Protein AF-A0A182VMV7-F1 (afdb_monomer_lite)

Sequence (118 aa):
LHLISNMNRIIIALTAVLACASAQVFLNQPIPLALHQPAPVREASLAHPAVVENALHEAQYPDQFRNNFYKNPHIADALAKQSWFGDKEMPVFEREADKIPRDRIVKIFKNAGFVRRR

Secondary structure (DSSP, 8-state):
-HHHHHHHHHHHHHHHHHHHHHHHHHHSS--S----S-----------HHHHHHHHHHTTS-GGGS-GGGGSHHHHHHHHTTSSS-TT----SS-GGGGS-HHHHHHHHHHTTSS---

Foldseek 3Di:
DVVVVVVVVVVVVVVVVVVVVVVCVVVPPPPVPPPPPPPVPPVVPPDDVVVVVVVVVLVPDDPVSRDPQVVDVVSVVVVVVQPPPHPPRDPDPDDPVVVDDVVVVVVVCVVVVVDDDD

Organism: Anopheles merus (NCBI:txid30066)

pLDDT: mean 72.62, std 15.37, range [41.78, 94.56]

Radius of gyration: 34.29 Å; chains: 1; bounding box: 49×72×89 Å

Structure (mmCIF, N/CA/C/O backbone):
data_AF-A0A182VMV7-F1
#
_entry.id   AF-A0A182VMV7-F1
#
loop_
_atom_site.group_PDB
_atom_site.id
_atom_site.type_symbol
_atom_site.label_atom_id
_atom_site.label_alt_id
_atom_site.label_comp_id
_atom_site.label_asym_id
_atom_site.label_entity_id
_atom_site.label_seq_id
_atom_site.pdbx_PDB_ins_code
_atom_site.Cartn_x
_atom_site.Cartn_y
_atom_site.Cartn_z
_atom_site.occupancy
_atom_site.B_iso_or_equiv
_atom_site.auth_seq_id
_atom_site.auth_comp_id
_atom_site.auth_asym_id
_atom_site.auth_atom_id
_atom_site.pdbx_PDB_model_num
ATOM 1 N N . LEU A 1 1 ? -20.495 -51.447 -63.740 1.00 57.75 1 LEU A N 1
ATOM 2 C CA . LEU A 1 1 ? -20.597 -51.572 -62.262 1.00 57.75 1 LEU A CA 1
ATOM 3 C C . LEU A 1 1 ? -19.233 -51.724 -61.571 1.00 57.75 1 LEU A C 1
ATOM 5 O O . LEU A 1 1 ? -19.009 -51.041 -60.581 1.00 57.75 1 LEU A O 1
ATOM 9 N N . HIS A 1 2 ? -18.292 -52.518 -62.106 1.00 55.22 2 HIS A N 1
ATOM 10 C CA . HIS A 1 2 ? -16.953 -52.705 -61.509 1.00 55.22 2 HIS A CA 1
ATOM 11 C C . HIS A 1 2 ? -16.091 -51.422 -61.436 1.00 55.22 2 HIS A C 1
ATOM 13 O O . HIS A 1 2 ? -15.371 -51.209 -60.465 1.00 55.22 2 HIS A O 1
ATOM 19 N N . LEU A 1 3 ? -16.207 -50.533 -62.431 1.00 55.84 3 LEU A N 1
ATOM 20 C CA . LEU A 1 3 ? -15.420 -49.293 -62.514 1.00 55.84 3 LEU A CA 1
ATOM 21 C C . LEU A 1 3 ? -15.849 -48.233 -61.477 1.00 55.84 3 LEU A C 1
ATOM 23 O O . LEU A 1 3 ? -15.011 -47.538 -60.915 1.00 55.84 3 LEU A O 1
ATOM 27 N N . ILE A 1 4 ? -17.148 -48.173 -61.157 1.00 60.19 4 ILE A N 1
ATOM 28 C CA . ILE A 1 4 ? -17.718 -47.246 -60.160 1.00 60.19 4 ILE A CA 1
ATOM 29 C C . ILE A 1 4 ? -17.325 -47.671 -58.737 1.00 60.19 4 ILE A C 1
ATOM 31 O O . ILE A 1 4 ? -17.001 -46.830 -57.903 1.00 60.19 4 ILE A O 1
ATOM 35 N N . SER A 1 5 ? -17.273 -48.982 -58.471 1.00 60.91 5 SER A N 1
ATOM 36 C CA . SER A 1 5 ? -16.786 -49.517 -57.191 1.00 60.91 5 SER A CA 1
ATOM 37 C C . SER A 1 5 ? -15.316 -49.160 -56.946 1.00 60.91 5 SER A C 1
ATOM 39 O O . SER A 1 5 ? -14.957 -48.739 -55.846 1.00 60.91 5 SER A O 1
ATOM 41 N N . ASN A 1 6 ? -14.477 -49.251 -57.983 1.00 66.31 6 ASN A N 1
ATOM 42 C CA . ASN A 1 6 ? -13.066 -48.874 -57.893 1.00 66.31 6 ASN A CA 1
ATOM 43 C C . ASN A 1 6 ? -12.888 -47.365 -57.665 1.00 66.31 6 ASN A C 1
ATOM 45 O O . ASN A 1 6 ? -12.056 -46.971 -56.853 1.00 66.31 6 ASN A O 1
ATOM 49 N N . MET A 1 7 ? -13.712 -46.528 -58.299 1.00 69.31 7 MET A N 1
ATOM 50 C CA . MET A 1 7 ? -13.680 -45.074 -58.116 1.00 69.31 7 MET A CA 1
ATOM 51 C C . MET A 1 7 ? -14.071 -44.655 -56.690 1.00 69.31 7 MET A C 1
ATOM 53 O O . MET A 1 7 ? -13.377 -43.845 -56.081 1.00 69.31 7 MET A O 1
ATOM 57 N N . ASN A 1 8 ? -15.095 -45.278 -56.096 1.00 70.06 8 ASN A N 1
ATOM 58 C CA . ASN A 1 8 ? -15.475 -45.004 -54.704 1.00 70.06 8 ASN A CA 1
ATOM 59 C C . ASN A 1 8 ? -14.402 -45.445 -53.696 1.00 70.06 8 ASN A C 1
ATOM 61 O O . ASN A 1 8 ? -14.174 -44.755 -52.706 1.00 70.06 8 ASN A O 1
ATOM 65 N N . ARG A 1 9 ? -13.699 -46.556 -53.954 1.00 73.62 9 ARG A N 1
ATOM 66 C CA . ARG A 1 9 ? -12.573 -47.001 -53.110 1.00 73.62 9 ARG A CA 1
ATOM 67 C C . ARG A 1 9 ? -11.404 -46.017 -53.153 1.00 73.62 9 ARG A C 1
ATOM 69 O O . ARG A 1 9 ? -10.810 -45.747 -52.113 1.00 73.62 9 ARG A O 1
ATOM 76 N N . ILE A 1 10 ? -11.115 -45.454 -54.328 1.00 77.50 10 ILE A N 1
ATOM 77 C CA . ILE A 1 10 ? -10.074 -44.432 -54.501 1.00 77.50 10 ILE A CA 1
ATOM 78 C C . ILE A 1 10 ? -10.454 -43.150 -53.757 1.00 77.50 10 ILE A C 1
ATOM 80 O O . ILE A 1 10 ? -9.623 -42.604 -53.039 1.00 77.50 10 ILE A O 1
ATOM 84 N N . ILE A 1 11 ? -11.708 -42.702 -53.861 1.00 77.38 11 ILE A N 1
ATOM 85 C CA . ILE A 1 11 ? -12.182 -41.496 -53.165 1.00 77.38 11 ILE A CA 1
ATOM 86 C C . ILE A 1 11 ? -12.080 -41.672 -51.643 1.00 77.38 11 ILE A C 1
ATOM 88 O O . ILE A 1 11 ? -11.541 -40.799 -50.965 1.00 77.38 11 ILE A O 1
ATOM 92 N N . ILE A 1 12 ? -12.509 -42.819 -51.105 1.00 75.75 12 ILE A N 1
ATOM 93 C CA . ILE A 1 12 ? -12.415 -43.100 -49.664 1.00 75.75 12 ILE A CA 1
ATOM 94 C C . ILE A 1 12 ? -10.949 -43.133 -49.210 1.00 75.75 12 ILE A C 1
ATOM 96 O O . ILE A 1 12 ? -10.605 -42.487 -48.219 1.00 75.75 12 ILE A O 1
ATOM 100 N N . ALA A 1 13 ? -10.067 -43.804 -49.956 1.00 74.00 13 ALA A N 1
ATOM 101 C CA . ALA A 1 13 ? -8.639 -43.836 -49.641 1.00 74.00 13 ALA A CA 1
ATOM 102 C C . ALA A 1 13 ? -8.015 -42.428 -49.647 1.00 74.00 13 ALA A C 1
ATOM 104 O O . ALA A 1 13 ? -7.245 -42.089 -48.750 1.00 74.00 13 ALA A O 1
ATOM 105 N N . LEU A 1 14 ? -8.396 -41.580 -50.605 1.00 73.69 14 LEU A N 1
ATOM 106 C CA . LEU A 1 14 ? -7.878 -40.217 -50.728 1.00 73.69 14 LEU A CA 1
ATOM 107 C C . LEU A 1 14 ? -8.367 -39.318 -49.578 1.00 73.69 14 LEU A C 1
ATOM 109 O O . LEU A 1 14 ? -7.576 -38.557 -49.021 1.00 73.69 14 LEU A O 1
ATOM 113 N N . THR A 1 15 ? -9.625 -39.468 -49.145 1.00 69.56 15 THR A N 1
ATOM 114 C CA . THR A 1 15 ? -10.146 -38.759 -47.958 1.00 69.56 15 THR A CA 1
ATOM 115 C C . THR A 1 15 ? -9.484 -39.207 -46.651 1.00 69.56 15 THR A C 1
ATOM 117 O O . THR A 1 15 ? -9.181 -38.363 -45.808 1.00 69.56 15 THR A O 1
ATOM 120 N N . ALA A 1 16 ? -9.186 -40.501 -46.493 1.00 70.00 16 ALA A N 1
ATOM 121 C CA . ALA A 1 16 ? -8.512 -41.020 -45.302 1.00 70.00 16 ALA A CA 1
ATOM 122 C C . ALA A 1 16 ? -7.059 -40.521 -45.196 1.00 70.00 16 ALA A C 1
ATOM 124 O O . ALA A 1 16 ? -6.625 -40.107 -44.121 1.00 70.00 16 ALA A O 1
ATOM 125 N N . VAL A 1 17 ? -6.324 -40.481 -46.313 1.00 67.56 17 VAL A N 1
ATOM 126 C CA . VAL A 1 17 ? -4.947 -39.958 -46.349 1.00 67.56 17 VAL A CA 1
ATOM 127 C C . VAL A 1 17 ? -4.912 -38.456 -46.052 1.00 67.56 17 VAL A C 1
ATOM 129 O O . VAL A 1 17 ? -4.056 -38.005 -45.289 1.00 67.56 17 VAL A O 1
ATOM 132 N N . LEU A 1 18 ? -5.866 -37.683 -46.583 1.00 64.44 18 LEU A N 1
ATOM 133 C CA . LEU A 1 18 ? -5.949 -36.243 -46.323 1.00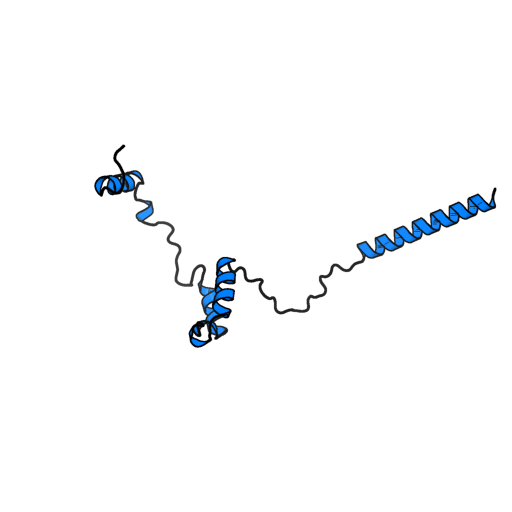 64.44 18 LEU A CA 1
ATOM 134 C C . LEU A 1 18 ? -6.254 -35.941 -44.841 1.00 64.44 18 LEU A C 1
ATOM 136 O O . LEU A 1 18 ? -5.638 -35.047 -44.261 1.00 64.44 18 LEU A O 1
ATOM 140 N N . ALA A 1 19 ? -7.129 -36.727 -44.202 1.00 61.19 19 ALA A N 1
ATOM 141 C CA . ALA A 1 19 ? -7.441 -36.592 -42.776 1.00 61.19 19 ALA A CA 1
ATOM 142 C C . ALA A 1 19 ? -6.257 -36.979 -41.862 1.00 61.19 19 ALA A C 1
ATOM 144 O O . ALA A 1 19 ? -5.994 -36.308 -40.858 1.00 61.19 19 ALA A O 1
ATOM 145 N N . CYS A 1 20 ? -5.494 -38.019 -42.223 1.00 58.16 20 CYS A N 1
ATOM 146 C CA . CYS A 1 20 ? -4.284 -38.406 -41.491 1.00 58.16 20 CYS A CA 1
ATOM 147 C C . CYS A 1 20 ? -3.166 -37.356 -41.604 1.00 58.16 20 CYS A C 1
ATOM 149 O O . CYS A 1 20 ? -2.461 -37.116 -40.622 1.00 58.16 20 CYS A O 1
ATOM 151 N N . ALA A 1 21 ? -3.031 -36.687 -42.755 1.00 57.56 21 ALA A N 1
ATOM 152 C CA . ALA A 1 21 ? -2.056 -35.613 -42.940 1.00 57.56 21 ALA A CA 1
ATOM 153 C C . ALA A 1 21 ? -2.387 -34.368 -42.093 1.00 57.56 21 ALA A C 1
ATOM 155 O O . ALA A 1 21 ? -1.486 -33.784 -41.492 1.00 57.56 21 ALA A O 1
ATOM 156 N N . SER A 1 22 ? -3.667 -33.993 -41.957 1.00 56.34 22 SER A N 1
ATOM 157 C CA . SER A 1 22 ? -4.061 -32.860 -41.101 1.00 56.34 22 SER A CA 1
ATOM 158 C C . SER A 1 22 ? -3.883 -33.129 -39.602 1.00 56.34 22 SER A C 1
ATOM 160 O O . SER A 1 22 ? -3.536 -32.215 -38.857 1.00 56.34 22 SER A O 1
ATOM 162 N N . ALA A 1 23 ? -4.063 -34.376 -39.147 1.00 55.12 23 ALA A N 1
ATOM 163 C CA . ALA A 1 23 ? -3.862 -34.735 -37.740 1.00 55.12 23 ALA A CA 1
ATOM 164 C C . ALA A 1 23 ? -2.384 -34.627 -37.318 1.00 55.12 23 ALA A C 1
ATOM 166 O O . ALA A 1 23 ? -2.084 -34.182 -36.211 1.00 55.12 23 ALA A O 1
ATOM 167 N N . GLN A 1 24 ? -1.458 -34.963 -38.223 1.00 55.53 24 GLN A N 1
ATOM 168 C CA . GLN A 1 24 ? -0.016 -34.807 -38.002 1.00 55.53 24 GLN A CA 1
ATOM 169 C C . GLN A 1 24 ? 0.383 -33.327 -37.902 1.00 55.53 24 GLN A C 1
ATOM 171 O O . GLN A 1 24 ? 1.246 -32.985 -37.105 1.00 55.53 24 GLN A O 1
ATOM 176 N N . VAL A 1 25 ? -0.274 -32.425 -38.640 1.00 56.12 25 VAL A N 1
ATOM 177 C CA . VAL A 1 25 ? 0.022 -30.982 -38.574 1.00 56.12 25 VAL A CA 1
ATOM 178 C C . VAL A 1 25 ? -0.430 -30.360 -37.249 1.00 56.12 25 VAL A C 1
ATOM 180 O O . VAL A 1 25 ? 0.258 -29.472 -36.757 1.00 56.12 25 VAL A O 1
ATOM 183 N N . PHE A 1 26 ? -1.520 -30.835 -36.634 1.00 54.09 26 PHE A N 1
ATOM 184 C CA . PHE A 1 26 ? -1.956 -30.357 -35.311 1.00 54.09 26 PHE A CA 1
ATOM 185 C C . PHE A 1 26 ? -1.160 -30.961 -34.143 1.00 54.09 26 PHE A C 1
ATOM 187 O O . PHE A 1 26 ? -0.977 -30.284 -33.135 1.00 54.09 26 PHE A O 1
ATOM 194 N N . LEU A 1 27 ? -0.665 -32.199 -34.268 1.00 53.50 27 LEU A N 1
ATOM 195 C CA . LEU A 1 27 ? 0.116 -32.868 -33.214 1.00 53.50 27 LEU A CA 1
ATOM 196 C C . LEU A 1 27 ? 1.623 -32.565 -33.277 1.00 53.50 27 LEU A C 1
ATOM 198 O O . LEU A 1 27 ? 2.277 -32.579 -32.238 1.00 53.50 27 LEU A O 1
ATOM 202 N N . ASN A 1 28 ? 2.162 -32.242 -34.460 1.00 53.00 28 ASN A N 1
ATOM 203 C CA . ASN A 1 28 ? 3.563 -31.845 -34.647 1.00 53.00 28 ASN A CA 1
ATOM 204 C C . ASN A 1 28 ? 3.756 -30.328 -34.785 1.00 53.00 28 ASN A C 1
ATOM 206 O O . ASN A 1 28 ? 4.806 -29.896 -35.262 1.00 53.00 28 ASN A O 1
ATOM 210 N N . GLN A 1 29 ? 2.804 -29.493 -34.346 1.00 54.88 29 GLN A N 1
ATOM 211 C CA . GLN A 1 29 ? 3.201 -28.131 -33.992 1.00 54.88 29 GLN A CA 1
ATOM 212 C C . GLN A 1 29 ? 4.209 -28.269 -32.844 1.00 54.88 29 GLN A C 1
ATOM 214 O O . GLN A 1 29 ? 3.827 -28.783 -31.786 1.00 54.88 29 GLN A O 1
ATOM 219 N N . PRO A 1 30 ? 5.484 -27.860 -32.996 1.00 52.59 30 PRO A N 1
ATOM 220 C CA . PRO A 1 30 ? 6.294 -27.652 -31.814 1.00 52.59 30 PRO A CA 1
ATOM 221 C C . PRO A 1 30 ? 5.503 -26.670 -30.955 1.00 52.59 30 PRO A C 1
ATOM 223 O O . PRO A 1 30 ? 5.117 -25.599 -31.431 1.00 52.59 30 PRO A O 1
ATOM 226 N N . ILE A 1 31 ? 5.206 -27.062 -29.712 1.00 57.53 31 ILE A N 1
ATOM 227 C CA . ILE A 1 31 ? 4.739 -26.134 -28.682 1.00 57.53 31 ILE A CA 1
ATOM 228 C C . ILE A 1 31 ? 5.600 -24.879 -28.865 1.00 57.53 31 ILE A C 1
ATOM 230 O O . ILE A 1 31 ? 6.827 -25.033 -28.914 1.00 57.53 31 ILE A O 1
ATOM 234 N N . PRO A 1 32 ? 5.034 -23.672 -29.030 1.00 50.03 32 PRO A N 1
ATOM 235 C CA . PRO A 1 32 ? 5.830 -22.4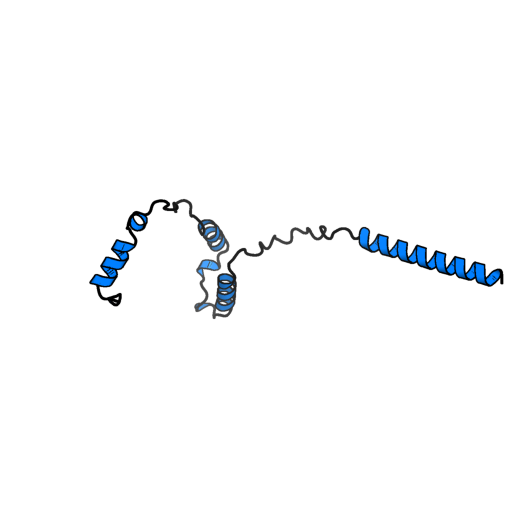61 -29.159 1.00 50.03 32 PRO A CA 1
ATOM 236 C C . PRO A 1 32 ? 6.446 -22.119 -27.792 1.00 50.03 32 PRO A C 1
ATOM 238 O O . PRO A 1 32 ? 6.141 -21.111 -27.174 1.00 50.03 32 PRO A O 1
ATOM 241 N N . LEU A 1 33 ? 7.337 -22.987 -27.314 1.00 50.78 33 LEU A N 1
ATOM 242 C CA . LEU A 1 33 ? 8.359 -22.741 -26.307 1.00 50.78 33 LEU A CA 1
ATOM 243 C C . LEU A 1 33 ? 9.619 -22.132 -26.958 1.00 50.78 33 LEU A C 1
ATOM 245 O O . LEU A 1 33 ? 10.603 -21.873 -26.278 1.00 50.78 33 LEU A O 1
ATOM 249 N N . ALA A 1 34 ? 9.592 -21.878 -28.273 1.00 44.31 34 ALA A N 1
ATOM 250 C CA . ALA A 1 34 ? 10.732 -21.427 -29.072 1.00 44.31 34 ALA A CA 1
ATOM 251 C C . ALA A 1 34 ? 10.601 -19.987 -29.610 1.00 44.31 34 ALA A C 1
ATOM 253 O O . ALA A 1 34 ? 11.134 -19.662 -30.665 1.00 44.31 34 ALA A O 1
ATOM 254 N N . LEU A 1 35 ? 9.956 -19.098 -28.851 1.00 41.78 35 LEU A N 1
ATOM 255 C CA . LEU A 1 35 ? 10.433 -17.714 -28.733 1.00 41.78 35 LEU A CA 1
ATOM 256 C C . LEU A 1 35 ? 10.891 -17.455 -27.294 1.00 41.78 35 LEU A C 1
ATOM 258 O O . LEU A 1 35 ? 10.639 -16.400 -26.727 1.00 41.78 35 LEU A O 1
ATOM 262 N N . HIS A 1 36 ? 11.643 -18.397 -26.716 1.00 44.41 36 HIS A N 1
ATOM 263 C C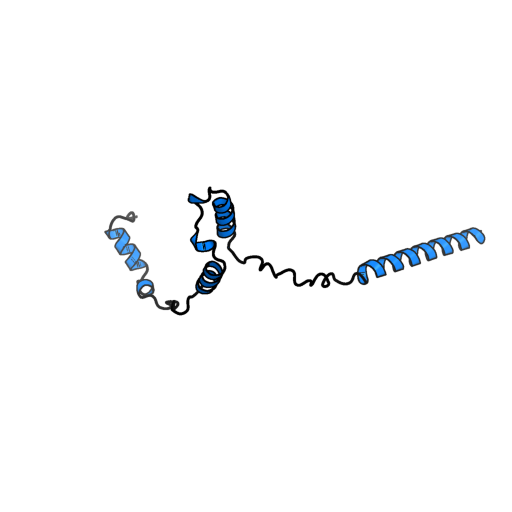A . HIS A 1 36 ? 12.661 -18.029 -25.738 1.00 44.41 36 HIS A CA 1
ATOM 264 C C . HIS A 1 36 ? 13.870 -17.429 -26.482 1.00 44.41 36 HIS A C 1
ATOM 266 O O . HIS A 1 36 ? 15.005 -17.878 -26.363 1.00 44.41 36 HIS A O 1
ATOM 272 N N . GLN A 1 37 ? 13.640 -16.354 -27.244 1.00 45.53 37 GLN A N 1
ATOM 273 C CA . GLN A 1 37 ? 14.527 -15.225 -27.015 1.00 45.53 37 GLN A CA 1
ATOM 274 C C . GLN A 1 37 ? 14.413 -14.964 -25.509 1.00 45.53 37 GLN A C 1
ATOM 276 O O . GLN A 1 37 ? 13.289 -14.988 -24.993 1.00 45.53 37 GLN A O 1
ATOM 281 N N . PRO A 1 38 ? 15.493 -14.674 -24.775 1.00 42.28 38 PRO A N 1
ATOM 282 C CA . PRO A 1 38 ? 15.314 -13.809 -23.635 1.00 42.28 38 PRO A CA 1
ATOM 283 C C . PRO A 1 38 ? 14.851 -12.471 -24.234 1.00 42.28 38 PRO A C 1
ATOM 285 O O . PRO A 1 38 ? 15.618 -11.524 -24.373 1.00 42.28 38 PRO A O 1
ATOM 288 N N . ALA A 1 39 ? 13.572 -12.382 -24.625 1.00 43.84 39 ALA A N 1
ATOM 289 C CA . ALA A 1 39 ? 12.830 -11.176 -24.373 1.00 4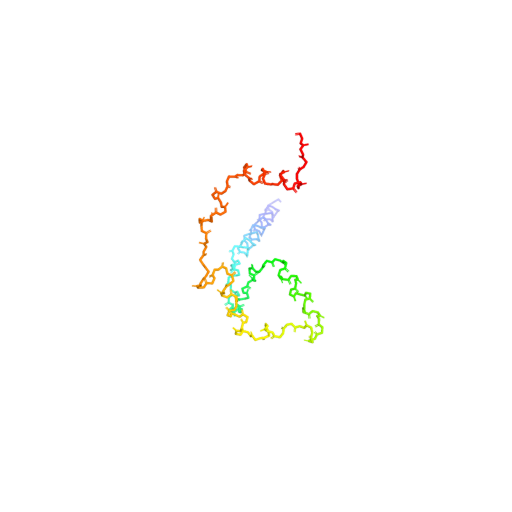3.84 39 ALA A CA 1
ATOM 290 C C . ALA A 1 39 ? 13.206 -10.859 -22.928 1.00 43.84 39 ALA A C 1
ATOM 292 O O . ALA A 1 39 ? 13.134 -11.786 -22.104 1.00 43.84 39 ALA A O 1
ATOM 293 N N . PRO A 1 40 ? 13.706 -9.645 -22.621 1.00 43.03 40 PRO A N 1
ATOM 294 C CA . PRO A 1 40 ? 13.874 -9.284 -21.225 1.00 43.03 40 PRO A CA 1
ATOM 295 C C . PRO A 1 40 ? 12.567 -9.710 -20.588 1.00 43.03 40 PRO A C 1
ATOM 297 O O . PRO A 1 40 ? 11.512 -9.376 -21.142 1.00 43.03 40 PRO A O 1
ATOM 300 N N . VAL A 1 41 ? 12.638 -10.586 -19.582 1.00 43.09 41 VAL A N 1
ATOM 301 C CA . VAL A 1 41 ? 11.465 -10.982 -18.822 1.00 43.09 41 VAL A CA 1
ATOM 302 C C . VAL A 1 41 ? 10.935 -9.643 -18.355 1.00 43.09 41 VAL A C 1
ATOM 304 O O . VAL A 1 41 ? 11.465 -9.039 -17.431 1.00 43.09 41 VAL A O 1
ATOM 307 N N . ARG A 1 42 ? 9.981 -9.083 -19.102 1.00 49.44 42 ARG A N 1
ATOM 308 C CA . ARG A 1 42 ? 9.151 -8.004 -18.631 1.00 49.44 42 ARG A CA 1
ATOM 309 C C . ARG A 1 42 ? 8.356 -8.770 -17.621 1.00 49.44 42 ARG A C 1
ATOM 311 O O . ARG A 1 42 ? 7.381 -9.421 -17.987 1.00 49.44 42 ARG A O 1
ATOM 318 N N . GLU A 1 43 ? 8.913 -8.830 -16.415 1.00 52.94 43 GLU A N 1
ATOM 319 C CA . GLU A 1 43 ? 8.217 -9.208 -15.211 1.00 52.94 43 GLU A CA 1
ATOM 320 C C . GLU A 1 43 ? 6.873 -8.524 -15.371 1.00 52.94 43 GLU A C 1
ATOM 322 O O . GLU A 1 43 ? 6.800 -7.293 -15.382 1.00 52.94 43 GLU A O 1
ATOM 327 N N . ALA A 1 44 ? 5.847 -9.299 -15.729 1.00 53.34 44 ALA A N 1
ATOM 328 C CA . ALA A 1 44 ? 4.514 -8.761 -15.865 1.00 53.34 44 ALA A CA 1
ATOM 329 C C . ALA A 1 44 ? 4.243 -8.242 -14.469 1.00 53.34 44 ALA A C 1
ATOM 331 O O . ALA A 1 44 ? 4.173 -9.049 -13.540 1.00 53.34 44 ALA A O 1
ATOM 332 N N . SER A 1 45 ? 4.311 -6.917 -14.305 1.00 56.81 45 SER A N 1
ATOM 333 C CA . SER A 1 45 ? 4.490 -6.345 -12.985 1.00 56.81 45 SER A CA 1
ATOM 334 C C . SER A 1 45 ? 3.358 -6.888 -12.138 1.00 56.81 45 SER A C 1
ATOM 336 O O . SER A 1 45 ? 2.195 -6.637 -12.451 1.00 56.81 45 SER A O 1
ATOM 338 N N . LEU A 1 46 ? 3.682 -7.605 -11.065 1.00 61.00 46 LEU A N 1
ATOM 339 C CA . LEU A 1 46 ? 2.709 -8.039 -10.060 1.00 61.00 46 LEU A CA 1
ATOM 340 C C . LEU A 1 46 ? 2.088 -6.831 -9.324 1.00 61.00 46 LEU A C 1
ATOM 342 O O . LEU A 1 46 ? 1.444 -6.982 -8.291 1.00 61.00 46 LEU A O 1
ATOM 346 N N . ALA A 1 47 ? 2.313 -5.617 -9.836 1.00 69.00 47 ALA A N 1
ATOM 347 C CA . ALA A 1 47 ? 1.749 -4.382 -9.367 1.00 69.00 47 ALA A CA 1
ATOM 348 C C . ALA A 1 47 ? 0.225 -4.453 -9.432 1.00 69.00 47 ALA A C 1
ATOM 350 O O . ALA A 1 47 ? -0.385 -4.838 -10.430 1.00 69.00 47 ALA A O 1
ATOM 351 N N . HIS A 1 48 ? -0.385 -4.044 -8.328 1.00 78.50 48 HIS A N 1
ATOM 352 C CA . HIS A 1 48 ? -1.824 -3.934 -8.201 1.00 78.50 48 HIS A CA 1
ATOM 353 C C . HIS A 1 48 ? -2.399 -3.016 -9.306 1.00 78.50 48 HIS A C 1
ATOM 355 O O . HIS A 1 48 ? -1.794 -1.977 -9.583 1.00 78.50 48 HIS A O 1
ATOM 361 N N . PRO A 1 49 ? -3.574 -3.314 -9.900 1.00 81.56 49 PRO A N 1
ATOM 362 C CA . PRO A 1 49 ? -4.142 -2.534 -11.008 1.00 81.56 49 PRO A CA 1
ATOM 363 C C . PRO A 1 49 ? -4.227 -1.024 -10.745 1.00 81.56 49 PRO A C 1
ATOM 365 O O . PRO A 1 49 ? -3.894 -0.230 -11.615 1.00 81.56 49 PRO A O 1
ATOM 368 N N . ALA A 1 50 ? -4.575 -0.626 -9.517 1.00 77.56 50 ALA A N 1
ATOM 369 C CA . ALA A 1 50 ? -4.610 0.785 -9.118 1.00 77.56 50 ALA A CA 1
ATOM 370 C C . ALA A 1 50 ? -3.238 1.488 -9.208 1.00 77.56 50 ALA A C 1
ATOM 372 O O . ALA A 1 50 ? -3.169 2.672 -9.517 1.00 77.56 50 ALA A O 1
ATOM 373 N N . VAL A 1 51 ? -2.136 0.769 -8.963 1.00 75.62 51 VAL A N 1
ATOM 374 C CA . VAL A 1 51 ? -0.773 1.314 -9.103 1.00 75.62 51 VAL A CA 1
ATOM 375 C C . VAL A 1 51 ? -0.446 1.533 -10.578 1.00 75.62 51 VAL A C 1
ATOM 377 O O . VAL A 1 51 ? 0.135 2.555 -10.932 1.00 75.62 51 VAL A O 1
ATOM 380 N N . VAL A 1 52 ? -0.863 0.603 -11.441 1.00 83.56 52 VAL A N 1
ATOM 381 C CA . VAL A 1 52 ? -0.688 0.717 -12.895 1.00 83.56 52 VAL A CA 1
ATOM 382 C C . VAL A 1 52 ? -1.494 1.894 -13.444 1.00 83.56 52 VAL A C 1
ATOM 384 O O . VAL A 1 52 ? -0.956 2.701 -14.197 1.00 83.56 52 VAL A O 1
ATOM 387 N N . GLU A 1 53 ? -2.757 2.030 -13.041 1.00 86.31 53 GLU A N 1
ATOM 388 C CA . GLU A 1 53 ? -3.626 3.133 -13.463 1.00 86.31 53 GLU A CA 1
ATOM 389 C C . GLU A 1 53 ? -3.072 4.496 -13.030 1.00 86.31 53 GLU A C 1
ATOM 391 O O . GLU A 1 53 ? -2.954 5.402 -13.857 1.00 86.31 53 GLU A O 1
ATOM 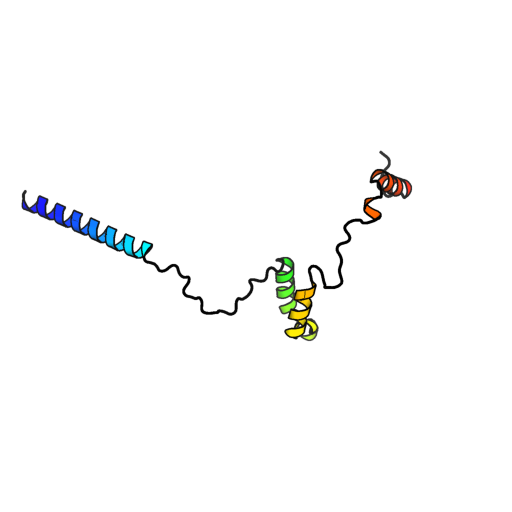396 N N . ASN A 1 54 ? -2.640 4.622 -11.771 1.00 84.88 54 ASN A N 1
ATOM 397 C CA . ASN A 1 54 ? -2.010 5.846 -11.278 1.00 84.88 54 ASN A CA 1
ATOM 398 C C . ASN A 1 54 ? -0.732 6.178 -12.054 1.00 84.88 54 ASN A C 1
ATOM 400 O O . ASN A 1 54 ? -0.559 7.317 -12.473 1.00 84.88 54 ASN A O 1
ATOM 404 N N . ALA A 1 55 ? 0.132 5.192 -12.316 1.00 84.19 55 ALA A N 1
ATOM 405 C CA . ALA A 1 55 ? 1.358 5.410 -13.082 1.00 84.19 55 ALA A CA 1
ATOM 406 C C . ALA A 1 55 ? 1.074 5.874 -14.523 1.00 84.19 55 ALA A C 1
ATOM 408 O O . ALA A 1 55 ? 1.771 6.748 -15.042 1.00 84.19 55 ALA A O 1
ATOM 409 N N . LEU A 1 56 ? 0.040 5.321 -15.167 1.00 89.44 56 LEU A N 1
ATOM 410 C CA . LEU A 1 56 ? -0.398 5.749 -16.499 1.00 89.44 56 LEU A CA 1
ATOM 411 C C . LEU A 1 56 ? -0.955 7.175 -16.486 1.00 89.44 56 LEU A C 1
ATOM 413 O O . LEU A 1 56 ? -0.667 7.944 -17.401 1.00 89.44 56 LEU A O 1
ATOM 417 N N . HIS A 1 57 ? -1.714 7.536 -15.452 1.00 90.31 57 HIS A N 1
ATOM 418 C CA . HIS A 1 57 ? -2.232 8.891 -15.278 1.00 90.31 57 HIS A CA 1
ATOM 419 C C . HIS A 1 57 ? -1.087 9.885 -15.031 1.00 90.31 57 HIS A C 1
ATOM 421 O O . HIS A 1 57 ? -0.978 10.899 -15.718 1.00 90.31 57 HIS A O 1
ATOM 427 N N . GLU A 1 58 ? -0.166 9.565 -14.122 1.00 85.06 58 GLU A N 1
ATOM 428 C CA . GLU A 1 58 ? 0.996 10.402 -13.807 1.00 85.06 58 GLU A CA 1
ATOM 429 C C . GLU A 1 58 ? 1.934 10.597 -15.006 1.00 85.06 58 GLU A C 1
ATOM 431 O O . GLU A 1 58 ? 2.578 11.641 -15.135 1.00 85.06 58 GLU A O 1
ATOM 436 N N . ALA A 1 59 ? 1.999 9.626 -15.922 1.00 86.12 59 ALA A N 1
ATOM 437 C CA . ALA A 1 59 ? 2.782 9.738 -17.149 1.00 86.12 59 ALA A CA 1
ATOM 438 C C . ALA A 1 59 ? 2.261 10.818 -18.113 1.00 86.12 59 ALA A C 1
ATOM 440 O O . ALA A 1 59 ? 3.023 11.272 -18.967 1.00 86.12 59 ALA A O 1
ATOM 441 N N . GLN A 1 60 ? 1.000 11.241 -17.975 1.00 91.81 60 GLN A N 1
ATOM 442 C CA . GLN A 1 60 ? 0.397 12.296 -18.796 1.00 91.81 60 GLN A CA 1
ATOM 443 C C . GLN A 1 60 ? 0.728 13.705 -18.291 1.00 91.81 60 GLN A C 1
ATOM 445 O O . GLN A 1 60 ? 0.487 14.684 -19.000 1.00 91.81 60 GLN A O 1
ATOM 450 N N . TYR A 1 61 ? 1.268 13.838 -17.077 1.00 89.44 61 TYR A N 1
ATOM 451 C CA . TYR A 1 61 ? 1.571 15.147 -16.522 1.00 89.44 61 TYR A CA 1
ATOM 452 C C . TYR A 1 61 ? 2.776 15.811 -17.206 1.00 89.44 61 TYR A C 1
ATOM 454 O O . TYR A 1 61 ? 3.727 15.134 -17.600 1.00 89.44 61 TYR A O 1
ATOM 462 N N . PRO A 1 62 ? 2.788 17.154 -17.299 1.00 91.62 62 PRO A N 1
ATOM 463 C CA . PRO A 1 62 ? 3.982 17.907 -17.669 1.00 91.62 62 PRO A CA 1
ATOM 464 C C . PRO A 1 62 ? 5.178 17.549 -16.777 1.00 91.62 62 PRO A C 1
ATOM 466 O O . PRO A 1 62 ? 5.008 17.312 -15.582 1.00 91.62 62 PRO A O 1
ATOM 469 N N . ASP A 1 63 ? 6.397 17.578 -17.323 1.00 86.12 63 ASP A N 1
ATOM 470 C CA . ASP A 1 63 ? 7.604 17.084 -16.634 1.00 86.12 63 ASP A CA 1
ATOM 471 C C . ASP A 1 63 ? 7.871 17.716 -15.262 1.00 86.12 63 ASP A C 1
ATOM 473 O O . ASP A 1 63 ? 8.425 17.059 -14.385 1.00 86.12 63 ASP A O 1
ATOM 477 N N . GLN A 1 64 ? 7.438 18.961 -15.060 1.00 88.81 64 GLN A N 1
ATOM 478 C CA . GLN A 1 64 ? 7.527 19.679 -13.784 1.00 88.81 64 GLN A CA 1
ATOM 479 C C . GLN A 1 64 ? 6.656 19.083 -12.663 1.00 88.81 64 GLN A C 1
ATOM 481 O O . GLN A 1 64 ? 6.951 19.285 -11.490 1.00 88.81 64 GLN A O 1
ATOM 486 N N . PHE A 1 65 ? 5.604 18.342 -13.015 1.00 85.50 65 PHE A N 1
ATOM 487 C CA . PHE A 1 65 ? 4.706 17.660 -12.077 1.00 85.50 65 PHE A CA 1
ATOM 488 C C . PHE A 1 65 ? 4.970 16.155 -11.993 1.00 85.50 65 PHE A C 1
ATOM 490 O O . PHE A 1 65 ? 4.354 15.462 -11.186 1.00 85.50 65 PHE A O 1
ATOM 497 N N . ARG A 1 66 ? 5.892 15.635 -12.808 1.00 84.25 66 ARG A N 1
ATOM 498 C CA . ARG A 1 66 ? 6.293 14.231 -12.751 1.00 84.25 66 ARG A CA 1
ATOM 499 C C . ARG A 1 66 ? 7.316 14.040 -11.646 1.00 84.25 66 ARG A C 1
ATOM 501 O O . ARG A 1 66 ? 8.270 14.806 -11.514 1.00 84.25 66 ARG A O 1
ATOM 508 N N . ASN A 1 67 ? 7.152 12.975 -10.872 1.00 81.31 67 ASN A N 1
ATOM 509 C CA . ASN A 1 67 ? 8.089 12.665 -9.809 1.00 81.31 67 ASN A CA 1
ATOM 510 C C . ASN A 1 67 ? 9.465 12.281 -10.392 1.00 81.31 67 ASN A C 1
ATOM 512 O O . ASN A 1 67 ? 9.629 11.229 -11.011 1.00 81.31 67 ASN A O 1
ATOM 516 N N . ASN A 1 68 ? 10.472 13.135 -10.184 1.00 83.31 68 ASN A N 1
ATOM 517 C CA . ASN A 1 68 ? 11.842 12.890 -10.646 1.00 83.31 68 ASN A CA 1
ATOM 518 C C . ASN A 1 68 ? 12.541 11.755 -9.885 1.00 83.31 68 ASN A C 1
ATOM 520 O O . ASN A 1 68 ? 13.501 11.183 -10.396 1.00 83.31 68 ASN A O 1
ATOM 524 N N . PHE A 1 69 ? 12.061 11.417 -8.687 1.00 80.25 69 PHE A N 1
ATOM 525 C CA . PHE A 1 69 ? 12.662 10.415 -7.812 1.00 80.25 69 PHE A CA 1
ATOM 526 C C . PHE A 1 69 ? 12.703 9.025 -8.464 1.00 80.25 69 PHE A C 1
ATOM 528 O O . PHE A 1 69 ? 13.720 8.339 -8.409 1.00 80.25 69 PHE A O 1
ATOM 535 N N . TYR A 1 70 ? 11.628 8.648 -9.164 1.00 73.88 70 TYR A N 1
ATOM 536 C CA . TYR A 1 70 ? 11.504 7.351 -9.836 1.00 73.88 70 TYR A CA 1
ATOM 537 C C . TYR A 1 70 ? 12.139 7.307 -11.236 1.00 73.88 70 TYR A C 1
ATOM 539 O O . TYR A 1 70 ? 12.111 6.264 -11.883 1.00 73.88 70 TYR A O 1
ATOM 547 N N . LYS A 1 71 ? 12.728 8.410 -11.729 1.00 82.44 71 LYS A N 1
ATOM 548 C CA . LYS A 1 71 ? 13.413 8.429 -13.039 1.00 82.44 71 LYS A CA 1
ATOM 549 C C . LYS A 1 71 ? 14.743 7.675 -13.016 1.00 82.44 71 LYS A C 1
ATOM 551 O O . LYS A 1 71 ? 15.214 7.245 -14.065 1.00 82.44 71 LYS A O 1
ATOM 556 N N . ASN A 1 72 ? 15.363 7.537 -11.843 1.00 86.94 72 ASN A N 1
ATOM 557 C CA . ASN A 1 72 ? 16.590 6.767 -11.695 1.00 86.94 72 ASN A CA 1
ATOM 558 C C . ASN A 1 72 ? 16.242 5.276 -11.521 1.00 86.94 72 ASN A C 1
ATOM 560 O O . ASN A 1 72 ? 15.653 4.924 -10.493 1.00 86.94 72 ASN A O 1
ATOM 564 N N . PRO A 1 73 ? 16.635 4.396 -12.464 1.00 81.75 73 PRO A N 1
ATOM 565 C CA . PRO A 1 73 ? 16.296 2.975 -12.396 1.00 81.75 73 PRO A CA 1
ATOM 566 C C . PRO A 1 73 ? 16.849 2.310 -11.130 1.00 81.75 73 PRO A C 1
ATOM 568 O O . PRO A 1 73 ? 16.167 1.507 -10.507 1.00 81.75 73 PRO A O 1
ATOM 571 N N . HIS A 1 74 ? 18.027 2.727 -10.655 1.00 83.38 74 HIS A N 1
ATOM 572 C CA . HIS A 1 74 ? 18.625 2.172 -9.442 1.00 83.38 74 HIS A CA 1
ATOM 573 C C . HIS A 1 74 ? 17.813 2.511 -8.179 1.00 83.38 74 HIS A C 1
ATOM 575 O O . HIS A 1 74 ? 17.774 1.725 -7.231 1.00 83.38 74 HIS A O 1
ATOM 581 N N . ILE A 1 75 ? 17.175 3.685 -8.138 1.00 81.44 75 ILE A N 1
ATOM 582 C CA . ILE A 1 75 ? 16.343 4.104 -7.000 1.00 81.44 75 ILE A CA 1
ATOM 583 C C . ILE A 1 75 ? 15.015 3.343 -7.013 1.00 81.44 75 ILE A C 1
ATOM 585 O O . ILE A 1 75 ? 14.595 2.836 -5.972 1.00 81.44 75 ILE A O 1
ATOM 589 N N . ALA A 1 76 ? 14.384 3.228 -8.184 1.00 81.44 76 ALA A N 1
ATOM 590 C CA . ALA A 1 76 ? 13.149 2.466 -8.349 1.00 81.44 76 ALA A CA 1
ATOM 591 C C . ALA A 1 76 ? 13.343 0.988 -7.959 1.00 81.44 76 ALA A C 1
ATOM 593 O O . ALA A 1 76 ? 12.575 0.463 -7.151 1.00 81.44 76 ALA A O 1
ATOM 594 N N . ASP A 1 77 ? 14.425 0.362 -8.431 1.00 79.50 77 ASP A N 1
ATOM 595 C CA . ASP A 1 77 ? 14.754 -1.035 -8.127 1.00 79.50 77 ASP A CA 1
ATOM 596 C C . ASP A 1 77 ? 15.080 -1.255 -6.643 1.00 79.50 77 ASP A C 1
ATOM 598 O O . ASP A 1 77 ? 14.749 -2.295 -6.072 1.00 79.50 77 ASP A O 1
ATOM 602 N N . ALA A 1 78 ? 15.740 -0.291 -5.992 1.00 77.31 78 ALA A N 1
ATOM 603 C CA . ALA A 1 78 ? 16.045 -0.369 -4.565 1.00 77.31 78 ALA A CA 1
ATOM 604 C C . ALA A 1 78 ? 14.781 -0.259 -3.696 1.00 77.31 78 ALA A C 1
ATOM 606 O O . ALA A 1 78 ? 14.656 -0.990 -2.714 1.00 77.31 78 ALA A O 1
ATOM 607 N N . LEU A 1 79 ? 13.835 0.612 -4.065 1.00 73.12 79 LEU A N 1
ATOM 608 C CA . LEU A 1 79 ? 12.563 0.751 -3.352 1.00 73.12 79 LEU A CA 1
ATOM 609 C C . LEU A 1 79 ? 11.644 -0.454 -3.542 1.00 73.12 79 LEU A C 1
ATOM 611 O O . LEU A 1 79 ? 11.030 -0.903 -2.575 1.00 73.12 79 LEU A O 1
ATOM 615 N N . ALA A 1 80 ? 11.575 -1.003 -4.758 1.00 70.88 80 ALA A N 1
ATOM 616 C CA . ALA A 1 80 ? 10.758 -2.181 -5.040 1.00 70.88 80 ALA A CA 1
ATOM 617 C C . ALA A 1 80 ? 11.120 -3.365 -4.122 1.00 70.88 80 ALA A C 1
ATOM 619 O O . ALA A 1 80 ? 10.241 -4.105 -3.682 1.00 70.88 80 ALA A O 1
ATOM 620 N N . LYS A 1 81 ? 12.402 -3.498 -3.754 1.00 68.81 81 LYS A N 1
ATOM 621 C CA . LYS A 1 81 ? 12.901 -4.553 -2.854 1.00 68.81 81 LYS A CA 1
ATOM 622 C C . LYS A 1 81 ? 12.457 -4.403 -1.394 1.00 68.81 81 LYS A C 1
ATOM 624 O O . LYS A 1 81 ? 12.483 -5.387 -0.667 1.00 68.81 81 LYS A O 1
ATOM 629 N N . GLN A 1 82 ? 12.062 -3.208 -0.953 1.00 64.19 82 GLN A N 1
ATOM 630 C CA . GLN A 1 82 ? 11.785 -2.898 0.461 1.00 64.19 82 GLN A CA 1
ATOM 631 C C . GLN A 1 82 ? 10.279 -2.826 0.787 1.00 64.19 82 GLN A C 1
ATOM 633 O O . GLN A 1 82 ? 9.912 -2.479 1.902 1.00 64.19 82 GLN A O 1
ATOM 638 N N . SER A 1 83 ? 9.390 -3.131 -0.167 1.00 60.09 83 SER A N 1
ATOM 639 C CA . SER A 1 83 ? 7.967 -2.755 -0.078 1.00 60.09 83 SER A CA 1
ATOM 640 C C . SER A 1 83 ? 7.044 -3.725 0.679 1.00 60.09 83 SER A C 1
ATOM 642 O O . SER A 1 83 ? 5.892 -3.364 0.911 1.00 60.09 83 SER A O 1
ATOM 644 N N . TRP A 1 84 ? 7.467 -4.947 1.010 1.00 57.03 84 TRP A N 1
ATOM 645 C CA . TRP A 1 84 ? 6.553 -5.948 1.594 1.00 57.03 84 TRP A CA 1
ATOM 646 C C . TRP A 1 84 ? 6.857 -6.251 3.065 1.00 57.03 84 TRP A C 1
ATOM 648 O O . TRP A 1 84 ? 5.944 -6.282 3.879 1.00 57.03 84 TRP A O 1
ATOM 658 N N . PHE A 1 85 ? 8.137 -6.403 3.402 1.00 56.88 85 PHE A N 1
ATOM 659 C CA . PHE A 1 85 ? 8.695 -6.336 4.752 1.00 56.88 85 PHE A CA 1
ATOM 660 C C . PHE A 1 85 ? 10.152 -5.919 4.553 1.00 56.88 85 PHE A C 1
ATOM 662 O O . PHE A 1 85 ? 10.954 -6.720 4.072 1.00 56.88 85 PHE A O 1
ATOM 669 N N . GLY A 1 86 ? 10.485 -4.650 4.793 1.00 65.19 86 GLY A N 1
ATOM 670 C CA . GLY A 1 86 ? 11.883 -4.214 4.716 1.00 65.19 86 GLY A CA 1
ATOM 671 C C . GLY A 1 86 ? 12.751 -4.949 5.746 1.00 65.19 86 GLY A C 1
ATOM 672 O O . GLY A 1 86 ? 12.234 -5.486 6.724 1.00 65.19 86 GLY A O 1
ATOM 673 N N . ASP A 1 87 ? 14.080 -4.900 5.599 1.00 60.88 87 ASP A N 1
ATOM 674 C CA . ASP A 1 87 ? 15.052 -5.573 6.496 1.00 60.88 87 ASP A CA 1
ATOM 675 C C . ASP A 1 87 ? 14.917 -5.186 7.988 1.00 60.88 87 ASP A C 1
ATOM 677 O O . ASP A 1 87 ? 15.572 -5.755 8.862 1.00 60.88 87 ASP A O 1
ATOM 681 N N . LYS A 1 88 ? 14.100 -4.173 8.294 1.00 60.62 88 LYS A N 1
ATOM 682 C CA . LYS A 1 88 ? 13.868 -3.622 9.634 1.00 60.62 88 LYS A CA 1
ATOM 683 C C . LYS A 1 88 ? 12.390 -3.537 10.015 1.00 60.62 88 LYS A C 1
ATOM 685 O O . LYS A 1 88 ? 12.075 -2.992 11.072 1.00 60.62 88 LYS A O 1
ATOM 690 N N . GLU A 1 89 ? 11.489 -4.047 9.183 1.00 68.38 89 GLU A N 1
ATOM 691 C CA . GLU A 1 89 ? 10.060 -4.084 9.482 1.00 68.38 89 GLU A CA 1
ATOM 692 C C . GLU A 1 89 ? 9.689 -5.477 9.982 1.00 68.38 89 GLU A C 1
ATOM 694 O O . GLU A 1 89 ? 9.620 -6.441 9.225 1.00 68.38 89 GLU A O 1
ATOM 699 N N . MET A 1 90 ? 9.467 -5.588 11.291 1.00 69.88 90 MET A N 1
ATOM 700 C CA . MET A 1 90 ? 9.035 -6.839 11.903 1.00 69.88 90 MET A CA 1
ATOM 701 C C . MET A 1 90 ? 7.504 -6.869 11.949 1.00 69.88 90 MET A C 1
ATOM 703 O O . MET A 1 90 ? 6.905 -5.938 12.502 1.00 69.88 90 MET A O 1
ATOM 707 N N . PRO A 1 91 ? 6.844 -7.917 11.426 1.00 70.88 91 PRO A N 1
ATOM 708 C CA . PRO A 1 91 ? 5.415 -8.086 11.637 1.00 70.88 91 PRO A CA 1
ATOM 709 C C . PRO A 1 91 ? 5.123 -8.166 13.142 1.00 70.88 91 PRO A C 1
ATOM 711 O O . PRO A 1 91 ? 5.675 -8.996 13.864 1.00 70.88 91 PRO A O 1
ATOM 714 N N . VAL A 1 92 ? 4.251 -7.281 13.629 1.00 79.12 92 VAL A N 1
ATOM 715 C CA . VAL A 1 92 ? 3.809 -7.289 15.028 1.00 79.12 92 VAL A CA 1
ATOM 716 C C . VAL A 1 92 ? 2.641 -8.259 15.152 1.00 79.12 92 VAL A C 1
ATOM 718 O O . VAL A 1 92 ? 1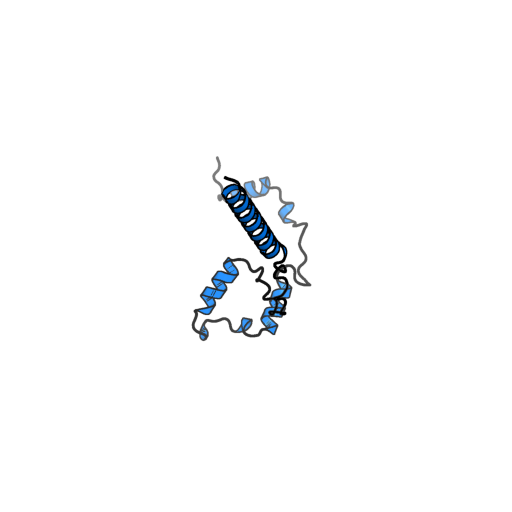.501 -7.901 14.861 1.00 79.12 92 VAL A O 1
ATOM 721 N N . PHE A 1 93 ? 2.935 -9.491 15.566 1.00 80.88 93 PHE A N 1
ATOM 722 C CA . PHE A 1 93 ? 1.924 -10.541 15.728 1.00 80.88 93 PHE A CA 1
ATOM 723 C C . PHE A 1 93 ? 1.041 -10.339 16.964 1.00 80.88 93 PHE A C 1
ATOM 725 O O . PHE A 1 93 ? -0.151 -10.620 16.922 1.00 80.88 93 PHE A O 1
ATOM 732 N N . GLU A 1 94 ? 1.608 -9.824 18.055 1.00 86.19 94 GLU A N 1
ATOM 733 C CA . GLU A 1 94 ? 0.909 -9.641 19.330 1.00 86.19 94 GLU A CA 1
ATOM 734 C C . GLU A 1 94 ? 0.752 -8.154 19.639 1.00 86.19 94 GLU A C 1
ATOM 736 O O . GLU A 1 94 ? 1.529 -7.559 20.389 1.00 86.19 94 GLU A O 1
ATOM 741 N N . ARG A 1 95 ? -0.251 -7.509 19.039 1.00 86.56 95 ARG A N 1
ATOM 742 C CA . ARG A 1 95 ? -0.508 -6.095 19.330 1.00 86.56 95 ARG A CA 1
ATOM 743 C C . ARG A 1 95 ? -1.206 -5.992 20.683 1.00 86.56 95 ARG A C 1
ATOM 745 O O . ARG A 1 95 ? -2.224 -6.635 20.917 1.00 86.56 95 ARG A O 1
ATOM 752 N N . GLU A 1 96 ? -0.741 -5.097 21.552 1.00 86.81 96 GLU A N 1
ATOM 753 C CA . GLU A 1 96 ? -1.423 -4.811 22.829 1.00 86.81 96 GLU A CA 1
ATOM 754 C C . GLU A 1 96 ? -2.886 -4.378 22.630 1.00 86.81 96 GLU A C 1
ATOM 756 O O . GLU A 1 96 ? -3.753 -4.664 23.452 1.00 86.81 96 GLU A O 1
ATOM 761 N N . ALA A 1 97 ? -3.187 -3.740 21.495 1.00 85.31 97 ALA A N 1
ATOM 762 C CA . ALA A 1 97 ? -4.545 -3.364 21.120 1.00 85.31 97 ALA A CA 1
ATOM 763 C C . ALA A 1 97 ? -5.473 -4.575 20.907 1.00 85.31 97 ALA A C 1
ATOM 765 O O . ALA A 1 97 ? -6.672 -4.464 21.162 1.00 85.31 97 ALA A O 1
ATOM 766 N N . ASP A 1 98 ? -4.937 -5.728 20.494 1.00 87.00 98 ASP A N 1
ATOM 767 C CA . ASP A 1 98 ? -5.723 -6.948 20.270 1.00 87.00 98 ASP A CA 1
ATOM 768 C C . ASP A 1 98 ? -6.159 -7.591 21.592 1.00 87.00 98 ASP A C 1
ATOM 770 O O . ASP A 1 98 ? -7.181 -8.275 21.646 1.00 87.00 98 ASP A O 1
ATOM 774 N N . LYS A 1 99 ? -5.446 -7.294 22.687 1.00 93.69 99 LYS A N 1
ATOM 775 C CA . LYS A 1 99 ? -5.822 -7.703 24.048 1.00 93.69 99 LYS A CA 1
ATOM 776 C C . LYS A 1 99 ? -7.014 -6.912 24.590 1.00 93.69 99 LYS A C 1
ATOM 778 O O . LYS A 1 99 ? -7.583 -7.289 25.615 1.00 93.69 99 LYS A O 1
ATOM 783 N N . ILE A 1 100 ? -7.404 -5.810 23.943 1.00 91.50 100 ILE A N 1
ATOM 784 C CA . ILE A 1 100 ? -8.542 -5.002 24.383 1.00 91.50 100 ILE A CA 1
ATOM 785 C C . ILE A 1 100 ? -9.844 -5.720 23.990 1.00 91.50 100 ILE A C 1
ATOM 787 O O . ILE A 1 100 ? -10.140 -5.865 22.801 1.00 91.50 100 ILE A O 1
ATOM 791 N N . PRO A 1 101 ? -10.689 -6.118 24.960 1.00 94.56 101 PRO A N 1
ATOM 792 C CA . PRO A 1 101 ? -11.949 -6.780 24.652 1.00 94.56 101 PRO A CA 1
ATOM 793 C C . PRO A 1 101 ? -12.904 -5.833 23.913 1.00 94.56 101 PRO A C 1
ATOM 795 O O . PRO A 1 101 ? -13.038 -4.654 24.264 1.00 94.56 101 PRO A O 1
ATOM 798 N N . ARG A 1 102 ? -13.620 -6.355 22.907 1.00 92.50 102 ARG A N 1
ATOM 799 C CA . ARG A 1 102 ? -14.509 -5.562 22.032 1.00 92.50 102 ARG A CA 1
ATOM 800 C C . ARG A 1 102 ? -15.613 -4.840 22.805 1.00 92.50 102 ARG A C 1
ATOM 802 O O . ARG A 1 102 ? -15.921 -3.691 22.495 1.00 92.50 102 ARG A O 1
ATOM 809 N N . ASP A 1 103 ? -16.113 -5.440 23.880 1.00 92.69 103 ASP A N 1
ATOM 810 C CA . ASP A 1 103 ? -17.117 -4.822 24.753 1.00 92.69 103 ASP A CA 1
ATOM 811 C C . ASP A 1 103 ? -16.616 -3.526 25.400 1.00 92.69 103 ASP A C 1
ATOM 813 O O . ASP A 1 103 ? -17.370 -2.561 25.564 1.00 92.69 103 ASP A O 1
ATOM 817 N N . ARG A 1 104 ? -15.319 -3.463 25.729 1.00 92.69 104 ARG A N 1
ATOM 818 C CA . ARG A 1 104 ? -14.696 -2.265 26.301 1.00 92.69 104 ARG A CA 1
ATOM 819 C C . ARG A 1 104 ? -14.617 -1.144 25.275 1.00 92.69 104 ARG A C 1
ATOM 821 O O . ARG A 1 104 ? -14.909 0.000 25.615 1.00 92.69 104 ARG A O 1
ATOM 828 N N . ILE A 1 105 ? -14.297 -1.481 24.027 1.00 91.06 105 ILE A N 1
ATOM 829 C CA . ILE A 1 105 ? -14.289 -0.537 22.905 1.00 91.06 105 ILE A CA 1
ATOM 830 C C . ILE A 1 105 ? -15.692 0.054 22.722 1.00 91.06 105 ILE A C 1
ATOM 832 O O . ILE A 1 105 ? -15.862 1.273 22.738 1.00 91.06 105 ILE A O 1
ATOM 836 N N . VAL A 1 106 ? -16.720 -0.798 22.660 1.00 91.50 106 VAL A N 1
ATOM 837 C CA . VAL A 1 106 ? -18.121 -0.362 22.534 1.00 91.50 106 VAL A CA 1
ATOM 838 C C . VAL A 1 106 ? -18.537 0.534 23.705 1.00 91.50 106 VAL A C 1
ATOM 840 O O . VAL A 1 106 ? -19.198 1.553 23.497 1.00 91.50 106 VAL A O 1
ATOM 843 N N . LYS A 1 107 ? -18.135 0.199 24.936 1.00 93.00 107 LYS A N 1
ATOM 844 C CA . LYS A 1 107 ? -18.425 1.011 26.127 1.00 93.00 107 LYS A CA 1
ATOM 845 C C . LYS A 1 107 ? -17.810 2.411 26.037 1.00 93.00 107 LYS A C 1
ATOM 847 O O . LYS A 1 107 ? -18.491 3.381 26.362 1.00 93.00 107 LYS A O 1
ATOM 852 N N . ILE A 1 108 ? -16.566 2.526 25.566 1.00 93.00 108 ILE A N 1
ATOM 853 C CA . ILE A 1 108 ? -15.899 3.821 25.355 1.00 93.00 108 ILE A CA 1
ATOM 854 C C . ILE A 1 108 ? -16.685 4.660 24.343 1.00 93.00 108 ILE A C 1
ATOM 856 O O . ILE A 1 108 ? -17.043 5.796 24.648 1.00 93.00 108 ILE A O 1
ATOM 860 N N . PHE A 1 109 ? -17.039 4.089 23.189 1.00 93.12 109 PHE A N 1
ATOM 861 C CA . PHE A 1 109 ? -17.794 4.813 22.162 1.00 93.12 109 PHE A CA 1
ATOM 862 C C . PHE A 1 109 ? -19.193 5.245 22.625 1.00 93.12 109 PHE A C 1
ATOM 864 O O . PHE A 1 109 ? -19.635 6.348 22.301 1.00 93.12 109 PHE A O 1
ATOM 871 N N . LYS A 1 110 ? -19.880 4.424 23.429 1.00 92.69 110 LYS A N 1
ATOM 872 C CA . LYS A 1 110 ? -21.167 4.792 24.046 1.00 92.69 110 LYS A CA 1
ATOM 873 C C . LYS A 1 110 ? -21.027 5.936 25.052 1.00 92.69 110 LYS A C 1
ATOM 875 O O . LYS A 1 110 ? -21.897 6.802 25.113 1.00 92.69 110 LYS A O 1
ATOM 880 N N . ASN A 1 111 ? -19.959 5.940 25.848 1.00 92.81 111 ASN A N 1
ATOM 881 C CA . ASN A 1 111 ? -19.707 6.994 26.833 1.00 92.81 111 ASN A CA 1
ATOM 882 C C . ASN A 1 111 ? -19.293 8.313 26.171 1.00 92.81 111 ASN A C 1
ATOM 884 O O . ASN A 1 111 ? -19.704 9.372 26.628 1.00 92.81 111 ASN A O 1
ATOM 888 N N . ALA A 1 112 ? -18.537 8.239 25.078 1.00 94.25 112 ALA A N 1
ATOM 889 C CA . ALA A 1 112 ? -18.107 9.393 24.295 1.00 94.25 112 ALA A CA 1
ATOM 890 C C . ALA A 1 112 ? -19.202 9.958 23.364 1.00 94.25 112 ALA A C 1
ATOM 892 O O . ALA A 1 112 ? -18.968 10.943 22.674 1.00 94.25 112 ALA A O 1
ATOM 893 N N . GLY A 1 113 ? -20.396 9.352 23.325 1.00 92.19 113 GLY A N 1
ATOM 894 C CA . GLY A 1 113 ? -21.527 9.844 22.530 1.00 92.19 113 GLY A CA 1
ATOM 895 C C . GLY A 1 113 ? -21.480 9.489 21.039 1.00 92.19 113 GLY A C 1
ATOM 896 O O . GLY A 1 113 ? -22.355 9.913 20.291 1.00 92.19 113 GLY A O 1
ATOM 897 N N . PHE A 1 114 ? -20.517 8.673 20.604 1.00 91.44 114 PHE A N 1
ATOM 898 C CA . PHE A 1 114 ? -20.383 8.246 19.205 1.00 91.44 114 PHE A CA 1
ATOM 899 C C . PHE A 1 114 ? -21.363 7.135 18.801 1.00 91.44 114 PHE A C 1
ATOM 901 O O . PHE A 1 114 ? -21.550 6.880 17.614 1.00 91.44 114 PHE A O 1
ATOM 908 N N . VAL A 1 115 ? -21.994 6.456 19.764 1.00 88.75 115 VAL A N 1
ATOM 909 C CA . VAL A 1 115 ? -22.967 5.382 19.508 1.00 88.75 115 VAL A CA 1
ATOM 910 C C . VAL A 1 115 ? -24.278 5.693 20.222 1.00 88.75 115 VAL A C 1
ATOM 912 O O . VAL A 1 115 ? -24.293 5.949 21.427 1.00 88.75 115 VAL A O 1
ATOM 915 N N . ARG A 1 116 ? -25.397 5.624 19.487 1.00 81.81 116 ARG A N 1
ATOM 916 C CA . ARG A 1 116 ? -26.743 5.770 20.062 1.00 81.81 116 ARG A CA 1
ATOM 917 C C . ARG A 1 116 ? -27.007 4.674 21.096 1.00 81.81 116 ARG A C 1
ATOM 919 O O . ARG A 1 116 ? -26.770 3.493 20.844 1.00 81.81 116 ARG A O 1
ATOM 926 N N . ARG A 1 117 ? -27.549 5.068 22.249 1.00 75.31 117 ARG A N 1
ATOM 927 C CA . ARG A 1 117 ? -28.130 4.132 23.217 1.00 75.31 117 ARG A CA 1
ATOM 928 C C . ARG A 1 117 ? -29.441 3.622 22.609 1.00 75.31 117 ARG A C 1
ATOM 930 O O . ARG A 1 117 ? -30.343 4.423 22.384 1.00 75.31 117 ARG A O 1
ATOM 937 N N . ARG A 1 118 ? -29.472 2.344 22.231 1.00 71.44 118 ARG A N 1
ATOM 938 C CA . ARG A 1 118 ? -30.719 1.611 21.982 1.00 71.44 118 ARG A CA 1
ATOM 939 C C . ARG A 1 118 ? -31.253 1.106 23.308 1.00 71.44 118 ARG A C 1
ATOM 941 O O . ARG A 1 118 ? -30.397 0.748 24.150 1.00 71.44 118 ARG A O 1
#